Protein AF-A0A2S1LQ16-F1 (afdb_monomer_lite)

Secondary structure (DSSP, 8-state):
-----EE-SS-EEETTTTEESS--TTGGG-TTS-TTBSGGG-TTTEE-SSSS--EE-----

Radius of gyration: 11.79 Å; chains: 1; bounding box: 35×21×32 Å

Structure (mmCIF, N/CA/C/O backbone):
data_AF-A0A2S1LQ16-F1
#
_entry.id   AF-A0A2S1LQ16-F1
#
loop_
_atom_site.group_PDB
_atom_site.id
_atom_site.type_symbol
_atom_site.label_atom_id
_atom_site.label_alt_id
_atom_site.label_comp_id
_atom_site.label_asym_id
_atom_site.label_entity_id
_atom_site.label_seq_id
_atom_site.pdbx_PDB_ins_code
_atom_site.Cartn_x
_atom_site.Cartn_y
_atom_site.Cartn_z
_atom_site.occupancy
_atom_site.B_iso_or_equiv
_atom_site.auth_seq_id
_atom_site.auth_comp_id
_atom_site.auth_asym_id
_atom_site.auth_atom_id
_atom_site.pdbx_PDB_model_num
ATOM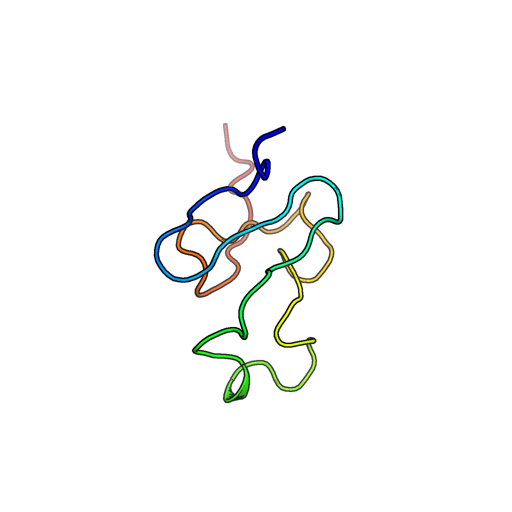 1 N N . MET A 1 1 ? 14.063 2.768 -19.013 1.00 58.00 1 MET A N 1
ATOM 2 C CA . MET A 1 1 ? 13.455 1.650 -18.266 1.00 58.00 1 MET A CA 1
ATOM 3 C C . MET A 1 1 ? 12.754 2.241 -17.058 1.00 58.00 1 MET A C 1
ATOM 5 O O . MET A 1 1 ? 13.440 2.784 -16.203 1.00 58.00 1 MET A O 1
ATOM 9 N N . GLY A 1 2 ? 11.422 2.258 -17.045 1.00 69.50 2 GLY A N 1
ATOM 10 C CA . GLY A 1 2 ? 10.651 2.691 -15.877 1.00 69.50 2 GLY A CA 1
ATOM 11 C C . GLY A 1 2 ? 10.450 1.527 -14.910 1.00 69.50 2 GLY A C 1
ATOM 12 O O . GLY A 1 2 ? 10.407 0.374 -15.336 1.00 69.50 2 GLY A O 1
ATOM 13 N N . LEU A 1 3 ? 10.340 1.829 -13.620 1.00 73.00 3 LEU A N 1
ATOM 14 C CA . LEU A 1 3 ? 9.883 0.874 -12.615 1.00 73.00 3 LEU A CA 1
ATOM 15 C C . LEU A 1 3 ? 8.380 0.633 -12.836 1.00 73.00 3 LEU A C 1
ATOM 17 O O . LEU A 1 3 ? 7.595 1.573 -12.744 1.00 73.00 3 LEU A O 1
ATOM 21 N N . ASN A 1 4 ? 7.982 -0.604 -13.155 1.00 85.81 4 ASN A N 1
ATOM 22 C CA . ASN A 1 4 ? 6.576 -1.012 -13.314 1.00 85.81 4 ASN A CA 1
ATOM 23 C C . ASN A 1 4 ? 5.902 -1.194 -11.945 1.00 85.81 4 ASN A C 1
ATOM 25 O O . ASN A 1 4 ? 5.370 -2.257 -11.649 1.00 85.81 4 ASN A O 1
ATOM 29 N N . LEU A 1 5 ? 5.967 -0.172 -11.095 1.00 90.88 5 LEU A N 1
ATOM 30 C CA . LEU A 1 5 ? 5.311 -0.174 -9.795 1.00 90.88 5 LEU A CA 1
ATOM 31 C C . LEU A 1 5 ? 3.899 0.381 -9.931 1.00 90.88 5 LEU A C 1
ATOM 33 O O . LEU A 1 5 ? 3.677 1.375 -10.623 1.00 90.88 5 LEU A O 1
ATOM 37 N N . TYR A 1 6 ? 2.953 -0.243 -9.247 1.00 91.31 6 TYR A N 1
ATOM 38 C CA . TYR A 1 6 ? 1.595 0.261 -9.136 1.00 91.31 6 TYR A CA 1
ATOM 39 C C . TYR A 1 6 ? 1.446 1.037 -7.832 1.00 91.31 6 TYR A C 1
ATOM 41 O O . TYR A 1 6 ? 1.833 0.561 -6.764 1.00 91.31 6 TYR A O 1
ATOM 49 N N . ASP A 1 7 ? 0.888 2.238 -7.920 1.00 91.38 7 ASP A N 1
ATOM 50 C CA . ASP A 1 7 ? 0.608 3.077 -6.761 1.00 91.38 7 ASP A CA 1
ATOM 51 C C . ASP A 1 7 ? -0.800 2.789 -6.230 1.00 91.38 7 ASP A C 1
ATOM 53 O O . ASP A 1 7 ? -1.789 3.010 -6.927 1.00 91.38 7 ASP A O 1
ATOM 57 N N . TYR A 1 8 ? -0.875 2.261 -5.008 1.00 88.69 8 TYR A N 1
ATOM 58 C CA . TYR A 1 8 ? -2.127 1.959 -4.310 1.00 88.69 8 TYR A CA 1
ATOM 59 C C . TYR A 1 8 ? -2.454 3.026 -3.250 1.00 88.69 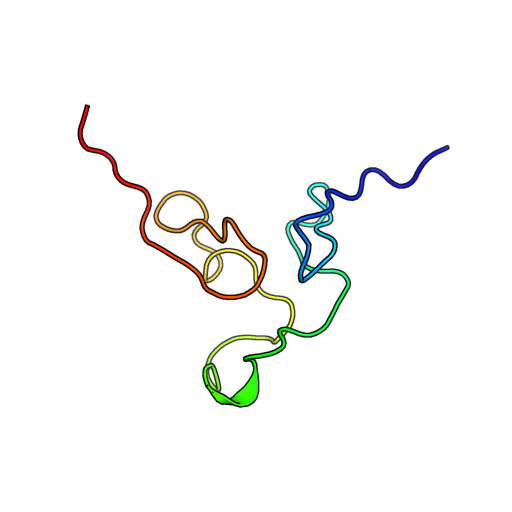8 TYR A C 1
ATOM 61 O O . TYR A 1 8 ? -3.375 2.861 -2.457 1.00 88.69 8 TYR A O 1
ATOM 69 N N . GLY A 1 9 ? -1.700 4.128 -3.212 1.00 90.75 9 GLY A N 1
ATOM 70 C CA . GLY A 1 9 ? -1.854 5.221 -2.257 1.00 90.75 9 GLY A CA 1
ATOM 71 C C . GLY A 1 9 ? -1.078 4.979 -0.966 1.00 90.75 9 GLY A C 1
ATOM 72 O O . GLY A 1 9 ? -0.208 5.773 -0.617 1.00 90.75 9 GLY A O 1
ATOM 73 N N . ALA A 1 10 ? -1.352 3.880 -0.256 1.00 89.12 10 ALA A N 1
ATOM 74 C CA . ALA A 1 10 ? -0.627 3.569 0.981 1.00 89.12 10 ALA A CA 1
ATOM 75 C C . ALA A 1 10 ? 0.729 2.890 0.736 1.00 89.12 10 ALA A C 1
ATOM 77 O O . ALA A 1 10 ? 1.641 3.010 1.556 1.00 89.12 10 ALA A O 1
ATOM 78 N N . ARG A 1 11 ? 0.863 2.156 -0.376 1.00 93.69 11 ARG A N 1
ATOM 79 C CA . ARG A 1 11 ? 2.060 1.382 -0.726 1.00 93.69 11 ARG A CA 1
ATOM 80 C C . ARG A 1 11 ? 2.262 1.310 -2.235 1.00 93.69 11 ARG A C 1
ATOM 82 O O . ARG A 1 11 ? 1.302 1.358 -3.004 1.00 93.69 11 ARG A O 1
ATOM 89 N N . ASN A 1 12 ? 3.512 1.109 -2.650 1.00 93.00 12 ASN A N 1
ATOM 90 C CA . ASN A 1 12 ? 3.845 0.782 -4.031 1.00 93.00 12 ASN A CA 1
ATOM 91 C C . ASN A 1 12 ? 3.982 -0.736 -4.201 1.00 93.00 12 ASN A C 1
ATOM 93 O O . ASN A 1 12 ? 4.739 -1.388 -3.477 1.00 93.00 12 ASN A O 1
ATOM 97 N N . TYR A 1 13 ? 3.237 -1.298 -5.150 1.00 93.00 13 TYR A N 1
ATOM 98 C CA . TYR A 1 13 ? 3.217 -2.723 -5.465 1.00 93.00 13 TYR A CA 1
ATOM 99 C C . TYR A 1 13 ? 4.100 -3.024 -6.671 1.00 93.00 13 TYR A C 1
ATOM 101 O O . TYR A 1 13 ? 3.976 -2.369 -7.704 1.00 93.00 13 TYR A O 1
ATOM 109 N N . ASP A 1 14 ? 4.949 -4.041 -6.561 1.00 93.75 14 ASP A N 1
ATOM 110 C CA . ASP A 1 14 ? 5.679 -4.592 -7.696 1.00 93.75 14 ASP A CA 1
ATOM 111 C C . ASP A 1 14 ? 4.985 -5.882 -8.185 1.00 93.75 14 ASP A C 1
ATOM 113 O O . ASP A 1 14 ? 5.070 -6.925 -7.519 1.00 93.75 14 ASP A O 1
ATOM 117 N N . PRO A 1 15 ? 4.305 -5.847 -9.348 1.00 90.81 15 PRO A N 1
ATOM 118 C CA . PRO A 1 15 ? 3.630 -7.007 -9.915 1.00 90.81 15 PRO A CA 1
ATOM 119 C C . PRO A 1 15 ? 4.596 -8.084 -10.415 1.00 90.81 15 PRO A C 1
ATOM 121 O O . PRO A 1 15 ? 4.189 -9.239 -10.513 1.00 90.81 15 PRO A O 1
ATOM 124 N N . ALA A 1 16 ? 5.856 -7.751 -10.720 1.00 91.69 16 ALA A N 1
ATOM 125 C CA . ALA A 1 16 ? 6.830 -8.723 -11.209 1.00 91.69 16 ALA A CA 1
ATOM 126 C C . ALA A 1 16 ? 7.261 -9.698 -10.105 1.00 91.69 16 ALA A C 1
ATOM 128 O O . ALA A 1 16 ? 7.498 -10.874 -10.381 1.00 91.69 16 ALA A O 1
ATOM 129 N N . ILE A 1 17 ? 7.331 -9.227 -8.857 1.00 91.19 17 ILE A N 1
ATOM 130 C CA . ILE A 1 17 ? 7.676 -10.057 -7.690 1.00 91.19 17 ILE A CA 1
ATOM 131 C C . ILE A 1 17 ? 6.471 -10.403 -6.806 1.00 91.19 17 ILE A C 1
ATOM 133 O O . ILE A 1 17 ? 6.581 -11.264 -5.933 1.00 91.19 17 ILE A O 1
ATOM 137 N N . GLY A 1 18 ? 5.323 -9.750 -7.002 1.00 91.94 18 GLY A N 1
ATOM 138 C CA . GLY A 1 18 ? 4.111 -9.990 -6.218 1.00 91.94 18 GLY A CA 1
ATOM 139 C C . GLY A 1 18 ? 4.222 -9.518 -4.766 1.00 91.94 18 GLY A C 1
ATOM 140 O O . GLY A 1 18 ? 3.791 -10.219 -3.837 1.00 91.94 18 GLY A O 1
ATOM 141 N N . ARG A 1 19 ? 4.873 -8.369 -4.546 1.00 93.38 19 ARG A N 1
ATOM 142 C CA . ARG A 1 19 ? 5.195 -7.836 -3.212 1.00 93.38 19 ARG A CA 1
ATOM 143 C C . ARG A 1 19 ? 5.036 -6.327 -3.140 1.00 93.38 19 ARG A C 1
ATOM 145 O O . ARG A 1 19 ? 5.100 -5.623 -4.144 1.00 93.38 19 ARG A O 1
ATOM 152 N N . TRP A 1 20 ? 4.880 -5.844 -1.914 1.00 94.50 20 TRP A N 1
ATOM 153 C CA . TRP A 1 20 ? 4.982 -4.422 -1.614 1.00 94.50 20 TRP A CA 1
ATOM 154 C C . TRP A 1 20 ? 6.439 -3.988 -1.501 1.00 94.50 20 TRP A C 1
ATOM 156 O O . TRP A 1 20 ? 7.269 -4.714 -0.956 1.00 94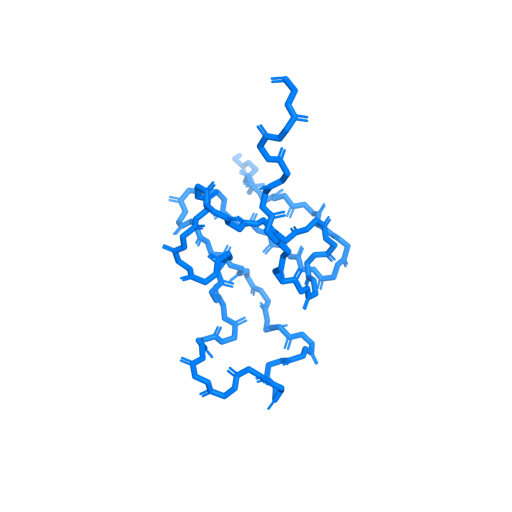.50 20 TRP A O 1
ATOM 166 N N . MET A 1 21 ? 6.721 -2.771 -1.955 1.00 93.69 21 MET A N 1
ATOM 167 C CA . MET A 1 21 ? 8.022 -2.116 -1.793 1.00 93.69 21 MET A CA 1
ATOM 168 C C . MET A 1 21 ? 8.138 -1.360 -0.463 1.00 93.69 21 MET A C 1
ATOM 170 O O . MET A 1 21 ? 9.232 -0.973 -0.058 1.00 93.69 21 MET A O 1
ATOM 174 N N . ASN A 1 22 ? 7.014 -1.168 0.231 1.00 93.19 22 ASN A N 1
ATOM 175 C CA . ASN A 1 22 ? 6.913 -0.455 1.499 1.00 93.19 22 ASN A CA 1
ATOM 176 C C . ASN A 1 22 ? 6.336 -1.371 2.586 1.00 93.19 22 ASN A C 1
ATOM 178 O O . ASN A 1 22 ? 5.581 -2.301 2.296 1.00 93.19 22 ASN A O 1
ATOM 182 N N . ILE A 1 23 ? 6.678 -1.076 3.840 1.00 91.62 23 ILE A N 1
ATOM 183 C CA . ILE A 1 23 ? 6.127 -1.753 5.019 1.00 91.62 23 ILE A CA 1
ATOM 184 C C . ILE A 1 23 ? 4.637 -1.412 5.148 1.00 91.62 23 ILE A C 1
ATOM 186 O O . ILE A 1 23 ? 4.259 -0.248 5.042 1.00 91.62 23 ILE A O 1
ATOM 190 N N . ASP A 1 24 ? 3.808 -2.425 5.405 1.00 90.50 24 ASP A N 1
ATOM 191 C CA . ASP A 1 24 ? 2.392 -2.258 5.748 1.00 90.50 24 ASP A CA 1
ATOM 192 C C . ASP A 1 24 ? 2.196 -1.311 6.956 1.00 90.50 24 ASP A C 1
ATOM 194 O O . ASP A 1 24 ? 2.718 -1.603 8.038 1.00 90.50 24 ASP A O 1
ATOM 198 N N . PRO A 1 25 ? 1.425 -0.212 6.832 1.00 90.62 25 PRO A N 1
ATOM 199 C CA . PRO A 1 25 ? 1.117 0.679 7.958 1.00 90.62 25 PRO A CA 1
ATOM 200 C C . PRO A 1 25 ? 0.413 -0.018 9.134 1.00 90.62 25 PRO A C 1
ATOM 202 O O . PRO A 1 25 ? 0.456 0.459 10.266 1.00 90.62 25 PRO A O 1
ATOM 205 N N . LEU A 1 26 ? -0.248 -1.144 8.874 1.00 90.75 26 LEU A N 1
ATOM 206 C CA . LEU A 1 26 ? -0.959 -1.987 9.828 1.00 90.75 26 LEU A CA 1
ATOM 207 C C . LEU A 1 26 ? -0.217 -3.303 10.112 1.00 90.75 26 LEU A C 1
ATOM 209 O O . LEU A 1 26 ? -0.815 -4.223 10.678 1.00 90.75 26 LEU A O 1
ATOM 213 N N . ALA A 1 27 ? 1.084 -3.396 9.802 1.00 89.69 27 ALA A N 1
ATOM 214 C CA . ALA A 1 27 ? 1.904 -4.589 10.041 1.00 89.69 27 ALA A CA 1
ATOM 215 C C . ALA A 1 27 ? 1.787 -5.127 11.480 1.00 89.69 27 ALA A C 1
ATOM 217 O O . ALA A 1 27 ? 1.736 -6.338 11.693 1.00 89.69 27 ALA A O 1
ATOM 218 N N . GLU A 1 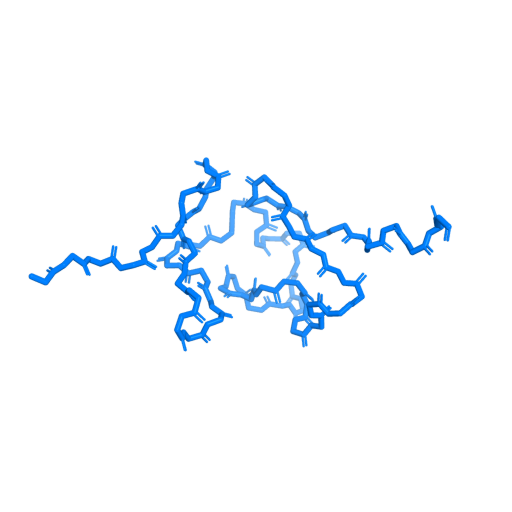28 ? 1.680 -4.241 12.476 1.00 89.38 28 GLU A N 1
ATOM 219 C CA . GLU A 1 28 ? 1.527 -4.624 13.887 1.00 89.38 28 GLU A CA 1
ATOM 220 C C . GLU A 1 28 ? 0.236 -5.409 14.161 1.00 89.38 28 GLU A C 1
ATOM 222 O O . GLU A 1 28 ? 0.208 -6.291 15.023 1.00 89.38 28 GLU A O 1
ATOM 227 N N . LYS A 1 29 ? -0.830 -5.143 13.396 1.00 88.06 29 LYS A N 1
ATOM 228 C CA . LYS A 1 29 ? -2.099 -5.880 13.489 1.00 88.06 29 LYS A CA 1
ATOM 229 C C . LYS A 1 29 ? -2.016 -7.254 12.823 1.00 88.06 29 LYS A C 1
ATOM 231 O O . LYS A 1 29 ? -2.834 -8.123 13.118 1.00 88.06 29 LYS A O 1
ATOM 236 N N . MET A 1 30 ? -1.019 -7.480 11.967 1.00 84.56 30 MET A N 1
ATOM 237 C CA . MET A 1 30 ? -0.864 -8.692 11.160 1.00 84.56 30 MET A CA 1
ATOM 238 C C . MET A 1 30 ? 0.407 -9.461 11.512 1.00 84.56 30 MET A C 1
ATOM 240 O O . MET A 1 30 ? 1.206 -9.822 10.656 1.00 84.56 30 MET A O 1
ATOM 244 N N . ARG A 1 31 ? 0.564 -9.805 12.793 1.00 85.38 31 ARG A N 1
ATOM 245 C CA . ARG A 1 31 ? 1.779 -10.451 13.324 1.00 85.38 31 ARG A CA 1
ATOM 246 C C . ARG A 1 31 ? 2.159 -11.789 12.657 1.00 85.38 31 ARG A C 1
ATOM 248 O O . ARG A 1 31 ? 3.290 -12.241 12.798 1.00 85.38 31 ARG A O 1
ATOM 255 N N . ARG A 1 32 ? 1.219 -12.455 11.974 1.00 89.12 32 ARG A N 1
ATOM 256 C CA . ARG A 1 32 ? 1.449 -13.733 11.267 1.00 89.12 32 ARG A CA 1
ATOM 257 C C . ARG A 1 32 ? 1.931 -13.566 9.825 1.00 89.12 32 ARG A C 1
ATOM 259 O O . ARG A 1 32 ? 2.349 -14.554 9.227 1.00 89.12 32 ARG A O 1
ATOM 266 N N . HIS A 1 33 ? 1.866 -12.360 9.269 1.00 87.94 33 HIS A N 1
ATOM 267 C CA . HIS A 1 33 ? 2.205 -12.094 7.877 1.00 87.94 33 HIS A CA 1
ATOM 268 C C . HIS A 1 33 ? 3.401 -11.150 7.785 1.00 87.94 33 HIS A C 1
ATOM 270 O O . HIS A 1 33 ? 3.622 -10.303 8.645 1.00 87.94 33 HIS A O 1
ATOM 276 N N . SER A 1 34 ? 4.201 -11.323 6.732 1.00 91.69 34 SER A N 1
ATOM 277 C CA . SER A 1 34 ? 5.284 -10.387 6.435 1.00 91.69 34 SER A CA 1
ATOM 278 C C . SER A 1 34 ? 4.699 -8.996 6.157 1.00 91.69 34 SER A C 1
ATOM 280 O O . SER A 1 34 ? 3.695 -8.920 5.450 1.00 91.69 34 SER A O 1
ATOM 282 N N . PRO A 1 35 ? 5.343 -7.898 6.588 1.00 92.62 35 PRO A N 1
ATOM 283 C CA . PRO A 1 35 ? 4.905 -6.543 6.242 1.00 92.62 35 PRO A CA 1
ATOM 284 C C . PRO A 1 35 ? 4.893 -6.239 4.733 1.00 92.62 35 PRO A C 1
ATOM 286 O O . PRO A 1 35 ? 4.370 -5.209 4.322 1.00 92.62 35 PRO A O 1
ATOM 289 N N . TYR A 1 36 ? 5.474 -7.124 3.916 1.00 93.25 36 TYR A N 1
ATOM 290 C CA . TYR A 1 36 ? 5.562 -7.004 2.457 1.00 93.25 36 TYR A CA 1
ATOM 291 C C . TYR A 1 36 ? 4.668 -8.006 1.702 1.00 93.25 36 TYR A C 1
ATOM 293 O O . TYR A 1 36 ? 4.760 -8.127 0.479 1.00 93.25 36 TYR A O 1
ATOM 301 N N . ASN A 1 37 ? 3.836 -8.772 2.414 1.00 92.81 37 ASN A N 1
ATOM 302 C CA . ASN A 1 37 ? 2.907 -9.731 1.813 1.00 92.81 37 ASN A CA 1
ATOM 303 C C . ASN A 1 37 ? 1.803 -9.013 1.020 1.00 92.81 37 ASN A C 1
ATOM 305 O O . ASN A 1 37 ? 1.225 -8.047 1.502 1.00 92.81 37 ASN A O 1
ATOM 309 N N . TYR A 1 38 ? 1.464 -9.554 -0.149 1.00 91.50 38 TYR A N 1
ATOM 310 C CA . TYR A 1 38 ? 0.274 -9.170 -0.898 1.00 91.50 38 TYR A CA 1
ATOM 311 C C . TYR A 1 38 ? -0.813 -10.246 -0.770 1.00 91.50 38 TYR A C 1
ATOM 313 O O . TYR A 1 38 ? -0.548 -11.428 -1.019 1.00 91.50 38 TYR A O 1
ATOM 321 N N . ALA A 1 39 ? -2.040 -9.832 -0.432 1.00 91.69 39 ALA A N 1
ATOM 322 C CA . ALA A 1 39 ? -3.238 -10.677 -0.459 1.00 91.69 39 ALA A CA 1
ATOM 323 C C . ALA A 1 39 ? -3.151 -11.974 0.382 1.00 91.69 39 ALA A C 1
ATOM 325 O O . ALA A 1 39 ? -3.651 -13.019 -0.032 1.00 91.69 39 ALA A O 1
ATOM 326 N N . TYR A 1 40 ? -2.476 -11.955 1.535 1.00 91.94 40 TYR A N 1
ATOM 327 C CA . TYR A 1 40 ? -2.154 -13.154 2.334 1.00 91.94 40 TYR A CA 1
ATOM 328 C C . TYR A 1 40 ? -1.463 -14.285 1.548 1.00 91.94 40 TYR A C 1
ATOM 330 O O . TYR A 1 40 ? -1.604 -15.461 1.886 1.00 91.94 40 TYR A O 1
ATOM 338 N N . ASN A 1 41 ? -0.714 -13.949 0.494 1.00 90.81 41 ASN A N 1
ATOM 339 C CA . ASN A 1 41 ? -0.183 -14.883 -0.504 1.00 90.81 41 ASN A CA 1
ATOM 340 C C . ASN A 1 41 ? -1.260 -15.713 -1.233 1.00 90.81 41 ASN A C 1
ATOM 342 O O . ASN A 1 41 ? -0.956 -16.766 -1.792 1.00 90.81 41 ASN A O 1
ATOM 346 N N . ASN A 1 42 ? -2.511 -15.258 -1.247 1.00 91.44 42 ASN A N 1
ATOM 347 C CA . ASN A 1 42 ? -3.614 -15.875 -1.973 1.00 91.44 42 ASN A CA 1
ATOM 348 C C . ASN A 1 42 ? -4.427 -14.808 -2.738 1.00 91.44 42 ASN A C 1
ATOM 350 O O . ASN A 1 42 ? -5.567 -14.512 -2.368 1.00 91.44 42 ASN A O 1
ATOM 354 N N . PRO A 1 43 ? -3.862 -14.254 -3.829 1.00 91.12 43 PRO A N 1
ATOM 355 C CA . PRO A 1 43 ? -4.486 -13.188 -4.618 1.00 91.12 43 PRO A CA 1
ATOM 356 C C . PRO A 1 43 ? -5.740 -13.624 -5.390 1.00 91.12 43 PRO A C 1
ATOM 358 O O . PRO A 1 43 ? -6.448 -12.796 -5.948 1.00 91.12 43 PRO A O 1
ATOM 361 N N . ILE A 1 44 ? -6.035 -14.928 -5.426 1.00 90.69 44 ILE A N 1
ATOM 362 C CA . ILE A 1 44 ? -7.281 -15.455 -5.996 1.00 90.69 44 ILE A CA 1
ATOM 363 C C . ILE A 1 44 ? -8.447 -15.198 -5.036 1.00 90.69 44 ILE A C 1
ATOM 365 O O . ILE A 1 44 ? -9.570 -14.937 -5.460 1.00 90.69 44 ILE A O 1
ATOM 369 N N . ARG A 1 45 ? -8.186 -15.292 -3.727 1.00 90.44 45 ARG A N 1
ATOM 370 C CA . ARG A 1 45 ? -9.207 -15.158 -2.686 1.00 90.44 45 ARG A CA 1
ATOM 371 C C . ARG A 1 45 ? -9.242 -13.769 -2.065 1.00 90.44 45 ARG A C 1
ATOM 373 O O . ARG A 1 45 ? -10.300 -13.375 -1.584 1.00 90.44 45 ARG A O 1
ATOM 380 N N . PHE A 1 46 ? -8.121 -13.054 -2.050 1.00 92.81 46 PHE A N 1
ATOM 381 C CA . PHE A 1 46 ? -7.998 -11.750 -1.409 1.00 92.81 46 PHE A CA 1
ATOM 382 C C . PHE A 1 46 ? -7.375 -10.721 -2.348 1.00 92.81 46 PHE A C 1
ATOM 384 O O . PHE A 1 46 ? -6.563 -11.057 -3.200 1.00 92.81 46 PHE A O 1
ATOM 391 N N . ILE A 1 47 ? -7.734 -9.459 -2.161 1.00 92.31 47 ILE A N 1
ATOM 392 C CA . ILE A 1 47 ? -7.124 -8.298 -2.810 1.00 92.31 47 ILE A CA 1
ATOM 393 C C . ILE A 1 47 ? -6.917 -7.209 -1.767 1.00 92.31 47 ILE A C 1
ATOM 395 O O . ILE A 1 47 ? -7.671 -7.127 -0.805 1.00 92.31 47 ILE A O 1
ATOM 399 N N . ASP A 1 48 ? -5.931 -6.347 -1.965 1.00 90.44 48 ASP A N 1
ATOM 400 C CA . ASP A 1 48 ? -5.750 -5.143 -1.156 1.00 90.44 48 ASP A CA 1
ATOM 401 C C . ASP A 1 48 ? -5.973 -3.913 -2.050 1.00 90.44 48 ASP A C 1
ATOM 403 O O . ASP A 1 48 ? -5.098 -3.597 -2.857 1.00 90.44 48 ASP A O 1
ATOM 407 N N . PRO A 1 49 ? -7.160 -3.276 -2.007 1.00 89.81 49 PRO A N 1
ATOM 408 C CA .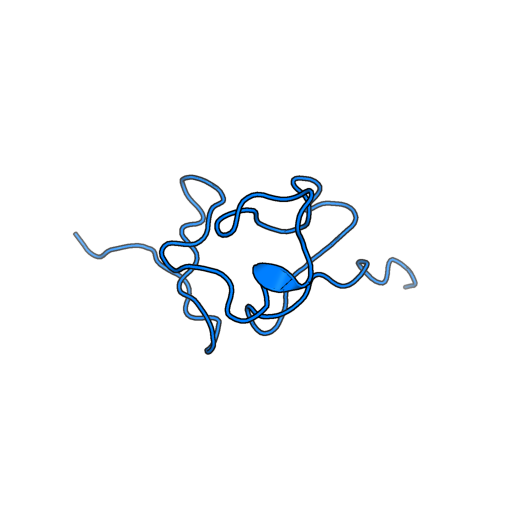 PRO A 1 49 ? -7.511 -2.192 -2.928 1.00 89.81 49 PRO A CA 1
ATOM 409 C C . PRO A 1 49 ? -6.851 -0.850 -2.601 1.00 89.81 49 PRO A C 1
ATOM 411 O O . PRO A 1 49 ? -6.734 -0.010 -3.486 1.00 89.81 49 PRO A O 1
ATOM 414 N N . ASP A 1 50 ? -6.490 -0.631 -1.336 1.00 89.12 50 ASP A N 1
ATOM 415 C CA . ASP A 1 50 ? -6.002 0.649 -0.802 1.00 89.12 50 ASP A CA 1
ATOM 416 C C . ASP A 1 50 ? -4.552 0.565 -0.296 1.00 89.12 50 ASP A C 1
ATOM 418 O O . ASP A 1 50 ? -3.982 1.559 0.157 1.00 89.12 50 ASP A O 1
ATOM 422 N N . GLY A 1 51 ? -3.937 -0.617 -0.380 1.00 87.75 51 GLY A N 1
ATOM 423 C CA . GLY A 1 51 ? -2.597 -0.865 0.124 1.00 87.75 51 GLY A CA 1
ATOM 424 C C . GLY A 1 51 ? -2.532 -0.865 1.652 1.00 87.75 51 GLY A C 1
ATOM 425 O O . GLY A 1 51 ? -1.446 -0.650 2.184 1.00 87.75 51 GLY A O 1
ATOM 426 N N . MET A 1 52 ? -3.647 -1.059 2.364 1.00 87.62 52 MET A N 1
ATOM 427 C CA . MET A 1 52 ? -3.680 -1.082 3.831 1.00 87.62 52 MET A CA 1
ATOM 428 C C . MET A 1 52 ? -4.221 -2.387 4.405 1.00 87.62 52 MET A C 1
ATOM 430 O O . MET A 1 52 ? -3.789 -2.794 5.483 1.00 87.62 52 MET A O 1
ATOM 434 N N . VAL A 1 53 ? -5.212 -3.011 3.761 1.00 85.81 53 VAL A N 1
ATOM 435 C CA . VAL A 1 53 ? -5.846 -4.216 4.309 1.00 85.81 53 VAL A CA 1
ATOM 436 C C . VAL A 1 53 ? -6.383 -5.132 3.221 1.00 85.81 53 VAL A C 1
ATOM 438 O O . VAL A 1 53 ? -7.132 -4.727 2.329 1.00 85.81 53 VAL A O 1
ATOM 441 N N . GLU A 1 54 ? -6.065 -6.417 3.342 1.00 88.56 54 GLU A N 1
ATOM 442 C CA . GLU A 1 54 ? -6.590 -7.432 2.446 1.00 88.56 54 GLU A CA 1
ATOM 443 C C . GLU A 1 54 ? -8.089 -7.674 2.688 1.00 88.56 54 GLU A C 1
ATOM 445 O O . GLU A 1 54 ? -8.553 -7.899 3.808 1.00 88.56 54 GLU A O 1
ATOM 450 N N . LYS A 1 55 ? -8.863 -7.675 1.605 1.00 88.56 55 LYS A N 1
ATOM 451 C CA . LYS A 1 55 ? -10.305 -7.933 1.565 1.00 88.56 55 LYS A CA 1
ATOM 452 C C . LYS A 1 55 ? -10.572 -9.150 0.677 1.00 88.56 55 LYS A C 1
ATOM 454 O O . LYS A 1 55 ? -9.852 -9.355 -0.299 1.00 88.56 55 LYS A O 1
ATOM 459 N N . PRO A 1 56 ? -11.578 -9.985 0.984 1.00 89.56 56 PRO A N 1
ATOM 460 C CA . PRO A 1 56 ? -11.945 -11.088 0.108 1.00 89.56 56 PRO A CA 1
ATOM 461 C C . PRO A 1 56 ? -12.421 -10.567 -1.255 1.00 89.56 56 PRO A C 1
ATOM 463 O O . PRO A 1 56 ? -13.099 -9.543 -1.334 1.00 89.56 56 PRO A O 1
ATOM 466 N N . VAL A 1 57 ? -12.084 -11.285 -2.324 1.00 86.56 57 VAL A N 1
ATOM 467 C CA . VAL A 1 57 ? -12.618 -11.016 -3.663 1.00 86.56 57 VAL A CA 1
ATOM 468 C C . VAL A 1 57 ? -14.103 -11.372 -3.663 1.00 86.56 57 VAL A C 1
ATOM 470 O O . VAL A 1 57 ? -14.483 -12.501 -3.344 1.00 86.56 57 VAL A O 1
ATOM 473 N N . ASN A 1 58 ? -14.954 -10.413 -4.026 1.00 82.69 58 ASN A N 1
ATOM 474 C CA . ASN A 1 58 ? -16.384 -10.648 -4.197 1.00 82.69 58 ASN A CA 1
ATOM 475 C C . ASN A 1 58 ? -16.605 -11.437 -5.496 1.00 82.69 58 ASN A C 1
ATOM 477 O O . ASN A 1 58 ? -16.623 -10.859 -6.577 1.00 82.69 58 ASN A O 1
ATOM 481 N N . LEU A 1 59 ? -16.761 -12.759 -5.391 1.00 64.38 59 LEU A N 1
ATOM 482 C CA . LEU A 1 59 ? -16.998 -13.652 -6.538 1.00 64.38 59 LEU A CA 1
ATOM 483 C C . LEU A 1 59 ? -18.473 -13.715 -6.980 1.00 64.38 59 LEU A C 1
ATOM 485 O O . LEU A 1 59 ? -18.836 -14.561 -7.788 1.00 64.38 59 LEU A O 1
ATOM 489 N N . THR A 1 60 ? -19.346 -12.863 -6.444 1.00 56.97 60 THR A N 1
ATOM 490 C CA . THR A 1 60 ? -20.771 -12.856 -6.792 1.00 56.97 60 THR A CA 1
ATOM 491 C C . THR A 1 60 ? -21.030 -11.937 -7.986 1.00 56.97 60 THR A C 1
ATOM 493 O O . TH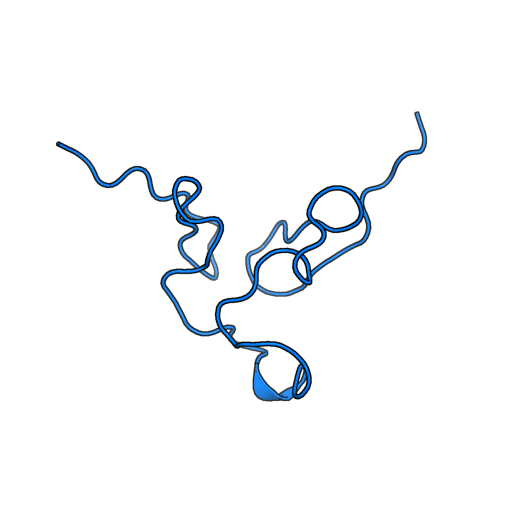R A 1 60 ? -21.222 -10.732 -7.815 1.00 56.97 60 THR A O 1
ATOM 496 N N . THR A 1 61 ? -21.035 -12.495 -9.194 1.00 50.56 61 THR A N 1
ATOM 497 C CA . THR A 1 61 ? -21.732 -11.962 -10.378 1.00 50.56 61 THR A CA 1
ATOM 498 C C . THR A 1 61 ? -22.250 -13.135 -11.188 1.00 50.56 61 THR A C 1
ATOM 500 O O . THR A 1 61 ? -21.482 -14.110 -11.344 1.00 50.56 61 THR A O 1
#

InterPro domains:
  IPR022385 Rhs repeat-associated core [TIGR03696] (4-52)
  IPR050708 Type VI secretion system VgrG/RHS [PTHR32305] (4-51)

Organism: NCBI:txid1678728

Sequence (61 aa):
MGLNLYDYGARNYDPAIGRWMNIDPLAEKMRRHSPYNYAYNNPIRFIDPDGMVEKPVNLTT

Foldseek 3Di:
DDQPWDCLPQFTARPVVQWTPDFAPCVVVVVPDGSTHAQSVCVVQWHDNRSHDIDGDPPDD

pLDDT: mean 87.6, std 9.09, range [50.56, 94.5]